Protein AF-A0A536YV91-F1 (afdb_monomer)

Structure (mmCIF, N/CA/C/O backbone):
data_AF-A0A536YV91-F1
#
_entry.id   AF-A0A536YV91-F1
#
loop_
_atom_site.group_PDB
_atom_site.id
_atom_site.type_symbol
_atom_site.label_atom_id
_atom_site.label_alt_id
_atom_site.label_comp_id
_atom_site.label_asym_id
_atom_site.label_entity_id
_atom_site.label_seq_id
_atom_site.p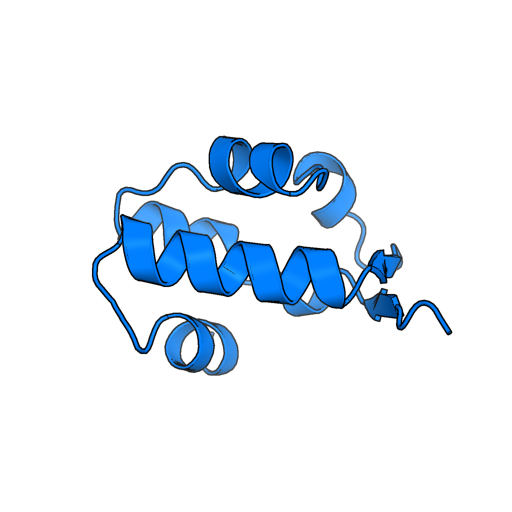dbx_PDB_ins_code
_atom_site.Cartn_x
_atom_site.Cartn_y
_atom_site.Cartn_z
_atom_site.occupancy
_atom_site.B_iso_or_equiv
_atom_site.auth_seq_id
_atom_site.auth_comp_id
_atom_site.auth_asym_id
_atom_site.auth_atom_id
_atom_site.pdbx_PDB_model_num
ATOM 1 N N . MET A 1 1 ? 11.230 6.118 -20.003 1.00 58.22 1 MET A N 1
ATOM 2 C CA . MET A 1 1 ? 12.116 5.783 -18.866 1.00 58.22 1 MET A CA 1
ATOM 3 C C . MET A 1 1 ? 11.260 5.097 -17.807 1.00 58.22 1 MET A C 1
ATOM 5 O O . MET A 1 1 ? 10.333 5.748 -17.337 1.00 58.22 1 MET A O 1
ATOM 9 N N . PRO A 1 2 ? 11.446 3.802 -17.496 1.00 68.69 2 PRO A N 1
ATOM 10 C CA . PRO A 1 2 ? 10.695 3.165 -16.418 1.00 68.69 2 PRO A CA 1
ATOM 11 C C . PRO A 1 2 ? 11.181 3.729 -15.078 1.00 68.69 2 PRO A C 1
ATOM 13 O O . PRO A 1 2 ? 12.313 3.488 -14.669 1.00 68.69 2 PRO A O 1
ATOM 16 N N . TYR A 1 3 ? 10.339 4.524 -14.417 1.00 81.94 3 TYR A N 1
ATOM 17 C CA . TYR A 1 3 ? 10.621 5.004 -13.068 1.00 81.94 3 TYR A CA 1
ATOM 18 C C . TYR A 1 3 ? 10.451 3.843 -12.093 1.00 81.94 3 TYR A C 1
ATOM 20 O O . TYR A 1 3 ? 9.410 3.183 -12.077 1.00 81.94 3 TYR A O 1
ATOM 28 N N . LEU A 1 4 ? 11.490 3.586 -11.306 1.00 83.44 4 LEU A N 1
ATOM 29 C CA . LEU A 1 4 ? 11.493 2.569 -10.266 1.00 83.44 4 LEU A CA 1
ATOM 30 C C . LEU A 1 4 ? 11.422 3.249 -8.906 1.00 83.44 4 LEU A C 1
ATOM 32 O O . LEU A 1 4 ? 12.162 4.198 -8.646 1.00 83.44 4 LEU A O 1
ATOM 36 N N . ALA A 1 5 ? 10.561 2.732 -8.043 1.00 80.19 5 ALA A N 1
ATOM 37 C CA . ALA A 1 5 ? 10.442 3.159 -6.662 1.00 80.19 5 ALA A CA 1
ATOM 38 C C . ALA A 1 5 ? 10.877 2.018 -5.729 1.00 80.19 5 ALA A C 1
ATOM 40 O O . ALA A 1 5 ? 10.873 0.850 -6.125 1.00 80.19 5 ALA A O 1
ATOM 41 N N . ARG A 1 6 ? 11.305 2.344 -4.505 1.00 81.44 6 ARG A N 1
ATOM 42 C CA . ARG A 1 6 ? 11.660 1.317 -3.510 1.00 81.44 6 ARG A CA 1
ATOM 43 C C . ARG A 1 6 ? 10.390 0.631 -3.017 1.00 81.44 6 ARG A C 1
ATOM 45 O O . ARG A 1 6 ? 9.417 1.324 -2.745 1.00 81.44 6 ARG A O 1
ATOM 52 N N . SER A 1 7 ? 10.419 -0.686 -2.837 1.00 79.75 7 SER A N 1
ATOM 53 C CA . SER A 1 7 ? 9.319 -1.468 -2.248 1.00 79.75 7 SER A CA 1
ATOM 54 C C . SER A 1 7 ? 8.875 -0.935 -0.882 1.00 79.75 7 SER A C 1
ATOM 56 O O . SER A 1 7 ? 7.699 -1.033 -0.550 1.00 79.75 7 SER A O 1
ATOM 58 N N . GLN A 1 8 ? 9.780 -0.284 -0.138 1.00 78.62 8 GLN A N 1
ATOM 59 C CA . GLN A 1 8 ? 9.507 0.361 1.154 1.00 78.62 8 GLN A CA 1
ATOM 60 C C . GLN A 1 8 ? 8.337 1.349 1.134 1.00 78.62 8 GLN A C 1
ATOM 62 O O . GLN A 1 8 ? 7.726 1.556 2.174 1.00 78.62 8 GLN A O 1
ATOM 67 N N . ILE A 1 9 ? 7.983 1.932 -0.015 1.00 75.81 9 ILE A N 1
ATOM 68 C CA . ILE A 1 9 ? 6.800 2.805 -0.127 1.00 75.81 9 ILE A CA 1
ATOM 69 C C . ILE A 1 9 ? 5.473 2.058 0.098 1.00 75.81 9 ILE A C 1
ATOM 71 O O . ILE A 1 9 ? 4.431 2.686 0.241 1.00 75.81 9 ILE A O 1
ATOM 75 N N . LEU A 1 10 ? 5.500 0.722 0.090 1.00 79.50 10 LEU A N 1
ATOM 76 C CA . LEU A 1 10 ? 4.368 -0.145 0.420 1.00 79.50 10 LEU A CA 1
ATOM 77 C C . LEU A 1 10 ? 4.424 -0.663 1.862 1.00 79.50 10 LEU A C 1
ATOM 79 O O . LEU A 1 10 ? 3.551 -1.432 2.274 1.00 79.50 10 LEU A O 1
ATOM 83 N N . THR A 1 11 ? 5.402 -0.218 2.655 1.00 81.19 11 THR A N 1
ATOM 84 C CA . THR A 1 11 ? 5.375 -0.406 4.110 1.00 81.19 11 THR A CA 1
ATOM 85 C C . THR A 1 11 ? 4.103 0.255 4.643 1.00 81.19 11 THR A C 1
ATOM 87 O O . THR A 1 11 ? 3.801 1.385 4.285 1.00 81.19 11 THR A O 1
ATOM 90 N N . GLY A 1 12 ? 3.296 -0.477 5.412 1.00 81.75 12 GLY A N 1
ATOM 91 C CA . GLY A 1 12 ? 1.993 0.015 5.888 1.00 81.75 12 GLY A CA 1
ATOM 92 C C . GLY A 1 12 ? 0.818 -0.194 4.917 1.00 81.75 12 GLY A C 1
ATOM 93 O O . GLY A 1 12 ? -0.333 -0.204 5.351 1.00 81.75 12 GLY A O 1
ATOM 94 N N . TYR A 1 13 ? 1.061 -0.506 3.635 1.00 87.62 13 TYR A N 1
ATOM 95 C CA . TYR A 1 13 ? -0.018 -0.736 2.661 1.00 87.62 13 TYR A CA 1
ATOM 96 C C . TYR A 1 13 ? -0.885 -1.940 3.027 1.00 87.62 13 TYR A C 1
ATOM 98 O O . TYR A 1 13 ? -2.108 -1.842 3.076 1.00 87.62 13 TYR A O 1
ATOM 106 N N . ALA A 1 14 ? -0.259 -3.086 3.300 1.00 87.44 14 ALA A N 1
ATOM 107 C CA . ALA A 1 14 ? -0.984 -4.310 3.623 1.00 87.44 14 ALA A CA 1
ATOM 108 C C . ALA A 1 14 ? -1.885 -4.175 4.871 1.00 87.44 14 ALA A C 1
ATOM 110 O O . ALA A 1 14 ? -3.051 -4.571 4.783 1.00 87.44 14 ALA A O 1
ATOM 111 N N . PRO A 1 15 ? -1.422 -3.632 6.019 1.00 88.88 15 PRO A N 1
ATOM 112 C CA . PRO A 1 15 ? -2.308 -3.401 7.159 1.00 88.88 15 PRO A CA 1
ATOM 113 C C . PRO A 1 15 ? -3.381 -2.338 6.875 1.00 88.88 15 PRO A C 1
ATOM 115 O O . PRO A 1 15 ? -4.535 -2.566 7.239 1.00 88.88 15 PRO A O 1
ATOM 118 N N . LEU A 1 16 ? -3.065 -1.244 6.1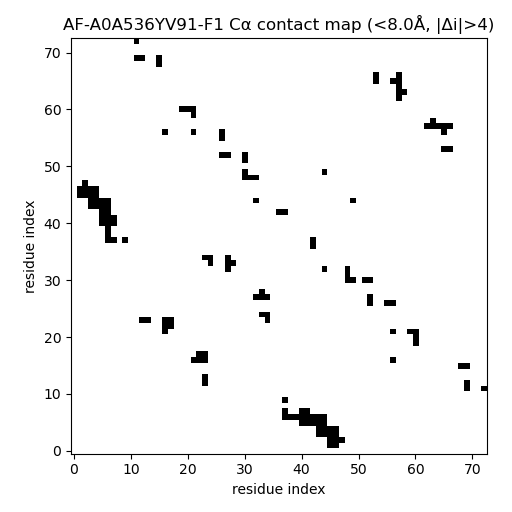67 1.00 89.00 16 LEU A N 1
ATOM 119 C CA . LEU A 1 16 ? -4.052 -0.221 5.793 1.00 89.00 16 LEU A CA 1
ATOM 120 C C . LEU A 1 16 ? -5.163 -0.799 4.905 1.00 89.00 16 LEU A C 1
ATOM 122 O O . LEU A 1 16 ? -6.345 -0.661 5.219 1.00 89.00 16 LEU A O 1
ATOM 126 N N . ALA A 1 17 ? -4.799 -1.501 3.833 1.00 89.88 17 ALA A N 1
ATOM 127 C CA . ALA A 1 17 ? -5.744 -2.141 2.925 1.00 89.88 17 ALA A CA 1
ATOM 128 C C . ALA A 1 17 ? -6.646 -3.144 3.663 1.00 89.88 17 ALA A C 1
ATOM 130 O O . ALA A 1 17 ? -7.866 -3.109 3.502 1.00 89.88 17 ALA A O 1
ATOM 131 N N . ARG A 1 18 ? -6.073 -3.981 4.541 1.00 90.12 18 ARG A N 1
ATOM 132 C CA . ARG A 1 18 ? -6.855 -4.920 5.364 1.00 90.12 18 ARG A CA 1
ATOM 133 C C . ARG A 1 18 ? -7.799 -4.203 6.329 1.00 90.12 18 ARG A C 1
ATOM 135 O O . ARG A 1 18 ? -8.922 -4.664 6.504 1.00 90.12 18 ARG A O 1
ATOM 142 N N . SER A 1 19 ? -7.389 -3.068 6.903 1.00 89.81 19 SER A N 1
ATOM 143 C CA . SER A 1 19 ? -8.255 -2.258 7.778 1.00 89.81 19 SER A CA 1
ATOM 144 C C . SER A 1 19 ? -9.489 -1.704 7.054 1.00 89.81 19 SER A C 1
ATOM 146 O O . SER A 1 19 ? -10.518 -1.473 7.680 1.00 89.81 19 SER A O 1
ATOM 148 N N . LEU A 1 20 ? -9.404 -1.547 5.729 1.00 88.06 20 LEU A N 1
ATOM 149 C CA . LEU A 1 20 ? -10.496 -1.104 4.860 1.00 88.06 20 LEU A CA 1
ATOM 150 C C . LEU A 1 20 ? -11.279 -2.269 4.233 1.00 88.06 20 LEU A C 1
ATOM 152 O O . LEU A 1 20 ? -12.109 -2.052 3.355 1.00 88.06 20 LEU A O 1
ATOM 156 N N . GLY A 1 21 ? -11.019 -3.511 4.658 1.00 89.69 21 GLY A N 1
ATOM 157 C CA . GLY A 1 21 ? -11.683 -4.703 4.126 1.00 89.69 21 GLY A CA 1
ATOM 158 C C . GLY A 1 21 ? -11.188 -5.137 2.743 1.00 89.69 21 GLY A C 1
ATOM 159 O O . GLY A 1 21 ? -11.810 -5.988 2.105 1.00 89.69 21 GLY A O 1
ATOM 160 N N . LEU A 1 22 ? -10.072 -4.582 2.266 1.00 90.88 22 LEU A N 1
ATOM 161 C CA . LEU A 1 22 ? -9.473 -4.952 0.989 1.00 90.88 22 LEU A CA 1
ATOM 162 C C . LEU A 1 22 ? -8.547 -6.162 1.128 1.00 90.88 22 LEU A C 1
ATOM 164 O O . LEU A 1 22 ? -7.971 -6.431 2.182 1.00 90.88 22 LEU A O 1
ATOM 168 N N . SER A 1 23 ? -8.365 -6.878 0.018 1.00 91.06 23 SER A N 1
ATOM 169 C CA . SER A 1 23 ? -7.371 -7.950 -0.095 1.00 91.06 23 SER A CA 1
ATOM 170 C C . SER A 1 23 ? -6.118 -7.408 -0.796 1.00 91.06 23 SER A C 1
ATOM 172 O O . SER A 1 23 ? -6.105 -7.362 -2.033 1.00 91.06 23 SER A O 1
ATOM 174 N N . PRO A 1 24 ? -5.074 -6.986 -0.055 1.00 88.00 24 PRO A N 1
ATOM 175 C CA . PRO A 1 24 ? -3.895 -6.363 -0.650 1.00 88.00 24 PRO A CA 1
ATOM 176 C C . PRO A 1 24 ? -3.178 -7.313 -1.622 1.00 88.00 24 PRO A C 1
ATOM 178 O O . PRO A 1 24 ? -2.672 -6.865 -2.646 1.00 88.00 24 PRO A O 1
ATOM 181 N N . GLU A 1 25 ? -3.206 -8.631 -1.385 1.00 88.94 25 GLU A N 1
ATOM 182 C CA . GLU A 1 25 ? -2.590 -9.628 -2.277 1.00 88.94 25 GLU A CA 1
ATOM 183 C C . GLU A 1 25 ? -3.301 -9.703 -3.626 1.00 88.94 25 GLU A C 1
ATOM 185 O O . GLU A 1 25 ? -2.661 -9.845 -4.668 1.00 88.94 25 GLU A O 1
ATOM 190 N N . ARG A 1 26 ? -4.632 -9.573 -3.617 1.00 89.94 26 ARG A N 1
ATOM 191 C CA . ARG A 1 26 ? -5.429 -9.544 -4.845 1.00 89.94 26 ARG A CA 1
ATOM 192 C C . ARG A 1 26 ? -5.147 -8.266 -5.631 1.00 89.94 26 ARG A C 1
ATOM 194 O O . ARG A 1 26 ? -4.932 -8.347 -6.834 1.00 89.94 26 ARG A O 1
ATOM 201 N N . LEU A 1 27 ? -5.125 -7.116 -4.956 1.00 90.19 27 LEU A N 1
ATOM 202 C CA . LEU A 1 27 ? -4.886 -5.816 -5.588 1.00 90.19 27 LEU A CA 1
ATOM 203 C C . LEU A 1 27 ? -3.473 -5.709 -6.169 1.00 90.19 27 LEU A C 1
ATOM 205 O O . LEU A 1 27 ? -3.324 -5.289 -7.313 1.00 90.19 27 LEU A O 1
ATOM 209 N N . ALA A 1 28 ? -2.456 -6.176 -5.441 1.00 88.75 28 ALA A N 1
ATOM 210 C CA . ALA A 1 28 ? -1.081 -6.221 -5.933 1.00 88.75 28 ALA A CA 1
ATOM 211 C C . ALA A 1 28 ? -0.960 -7.081 -7.199 1.00 88.75 28 ALA A C 1
ATOM 213 O O . ALA A 1 28 ? -0.416 -6.620 -8.203 1.00 88.75 28 ALA A O 1
ATOM 214 N N . ARG A 1 29 ? -1.557 -8.282 -7.218 1.00 88.75 29 ARG A N 1
ATOM 215 C CA . ARG A 1 29 ? -1.525 -9.135 -8.419 1.00 88.75 29 ARG A CA 1
ATOM 216 C C . ARG A 1 29 ? -2.196 -8.500 -9.633 1.00 88.75 29 ARG A C 1
ATOM 218 O O . ARG A 1 29 ? -1.734 -8.734 -10.746 1.00 88.75 29 ARG A O 1
ATOM 225 N N . LEU A 1 30 ? -3.259 -7.711 -9.446 1.00 89.62 30 LEU A N 1
ATOM 226 C CA . LEU A 1 30 ? -3.950 -7.039 -10.557 1.00 89.62 30 LEU A CA 1
ATOM 227 C C . LEU A 1 30 ? -3.046 -6.056 -11.307 1.00 89.62 30 LEU A C 1
ATOM 229 O O . LEU A 1 30 ? -3.235 -5.861 -12.503 1.00 89.62 30 LEU A O 1
ATOM 233 N N . VAL A 1 31 ? -2.061 -5.478 -10.620 1.00 89.12 31 VAL A N 1
ATOM 234 C CA . VAL A 1 31 ? -1.077 -4.553 -11.204 1.00 89.12 31 VAL A CA 1
ATOM 235 C C . VAL A 1 31 ? 0.271 -5.227 -11.493 1.00 89.12 31 VAL A C 1
ATOM 237 O O . VAL A 1 31 ? 1.256 -4.555 -11.795 1.00 89.12 31 VAL A O 1
ATOM 240 N N . GLY A 1 32 ? 0.336 -6.560 -11.391 1.00 86.94 32 GLY A N 1
ATOM 241 C CA . GLY A 1 32 ? 1.556 -7.338 -11.619 1.00 86.94 32 GLY A CA 1
ATOM 242 C C . GLY A 1 32 ? 2.602 -7.221 -10.505 1.00 86.94 32 GLY A C 1
ATOM 243 O O . GLY A 1 32 ? 3.772 -7.512 -10.741 1.00 86.94 32 GLY A O 1
ATOM 244 N N . LEU A 1 33 ? 2.201 -6.788 -9.307 1.00 85.38 33 LEU A N 1
ATOM 245 C CA . LEU A 1 33 ? 3.045 -6.772 -8.116 1.00 85.38 33 LEU A CA 1
ATOM 246 C C . LEU A 1 33 ? 2.803 -8.023 -7.270 1.00 85.38 33 LEU A C 1
ATOM 248 O O . LEU A 1 33 ? 1.684 -8.524 -7.156 1.00 85.38 33 LEU A O 1
ATOM 252 N N . ASP A 1 34 ? 3.862 -8.500 -6.628 1.00 81.50 34 ASP A N 1
ATOM 253 C CA . ASP A 1 34 ? 3.794 -9.617 -5.698 1.00 81.50 34 ASP A CA 1
ATOM 254 C C . ASP A 1 34 ? 4.097 -9.113 -4.281 1.00 81.50 34 ASP A C 1
ATOM 256 O O . ASP A 1 34 ? 5.184 -8.618 -4.004 1.00 81.50 34 ASP A O 1
ATOM 260 N N . LEU A 1 35 ? 3.129 -9.188 -3.362 1.00 74.06 35 LEU A N 1
ATOM 261 C CA . LEU A 1 35 ? 3.349 -8.718 -1.985 1.00 74.06 35 LEU A CA 1
ATOM 262 C C . LEU A 1 35 ? 4.357 -9.556 -1.206 1.00 74.06 35 LEU A C 1
ATOM 264 O O . LEU A 1 35 ? 4.915 -9.056 -0.232 1.00 74.06 35 LEU A O 1
ATOM 268 N N . SER A 1 36 ? 4.619 -10.797 -1.612 1.00 72.81 36 SER A N 1
ATOM 269 C CA . SER A 1 36 ? 5.654 -11.611 -0.981 1.00 72.81 36 SER A CA 1
ATOM 270 C C . SER A 1 36 ? 7.052 -11.085 -1.315 1.00 72.81 36 SER A C 1
ATOM 272 O O . SER A 1 36 ? 7.940 -11.192 -0.473 1.00 72.81 36 SER A O 1
ATOM 274 N N . THR A 1 37 ? 7.241 -10.436 -2.472 1.00 65.25 37 THR A N 1
ATOM 275 C CA . THR A 1 37 ? 8.499 -9.739 -2.806 1.00 65.25 37 THR A CA 1
ATOM 276 C C . THR A 1 37 ? 8.598 -8.353 -2.168 1.00 65.25 37 THR A C 1
ATOM 278 O O . THR A 1 37 ? 9.692 -7.826 -2.014 1.00 65.25 37 THR A O 1
ATOM 281 N N . LEU A 1 38 ? 7.481 -7.778 -1.715 1.00 64.81 38 LEU A N 1
ATOM 282 C CA . LEU A 1 38 ? 7.458 -6.495 -1.002 1.00 64.81 38 LEU A CA 1
ATOM 283 C C . LEU A 1 38 ? 7.927 -6.589 0.456 1.00 64.81 38 LEU A C 1
ATOM 285 O O . LEU A 1 38 ? 8.202 -5.562 1.070 1.00 64.81 38 LEU A O 1
ATOM 289 N N . ASN A 1 39 ? 8.073 -7.803 0.993 1.00 64.00 39 ASN A N 1
ATOM 290 C CA . ASN A 1 39 ? 8.745 -8.030 2.274 1.00 64.00 39 ASN A CA 1
ATOM 291 C C . ASN A 1 39 ? 10.270 -7.824 2.175 1.00 64.00 39 ASN A C 1
ATOM 293 O O . ASN A 1 39 ? 10.953 -7.712 3.191 1.00 64.00 39 ASN A O 1
ATOM 297 N N . ASP A 1 40 ? 10.796 -7.767 0.949 1.00 67.12 40 ASP A N 1
ATOM 298 C CA . ASP A 1 40 ? 12.172 -7.405 0.660 1.00 67.12 40 ASP A CA 1
ATOM 299 C C . ASP A 1 40 ? 12.266 -5.885 0.444 1.00 67.12 40 ASP A C 1
ATOM 301 O O . ASP A 1 40 ? 11.827 -5.333 -0.569 1.00 67.12 40 ASP A O 1
ATOM 305 N N . LEU A 1 41 ? 12.803 -5.186 1.447 1.00 62.06 41 LEU A N 1
ATOM 306 C CA . LEU A 1 41 ? 12.880 -3.720 1.501 1.00 62.06 41 LEU A CA 1
ATOM 307 C C . LEU A 1 41 ? 13.896 -3.115 0.508 1.00 62.06 41 LEU A C 1
ATOM 309 O O . LEU A 1 41 ? 13.962 -1.888 0.396 1.00 62.06 41 LEU A O 1
ATOM 313 N N . ASP A 1 42 ? 14.692 -3.935 -0.186 1.00 65.94 42 ASP A N 1
ATOM 314 C CA . ASP A 1 42 ? 15.666 -3.488 -1.195 1.00 65.94 42 ASP A CA 1
ATOM 315 C C . ASP A 1 42 ? 15.118 -3.613 -2.629 1.00 65.94 42 ASP A C 1
ATOM 317 O O . ASP A 1 42 ? 15.559 -2.928 -3.559 1.00 65.94 42 ASP A 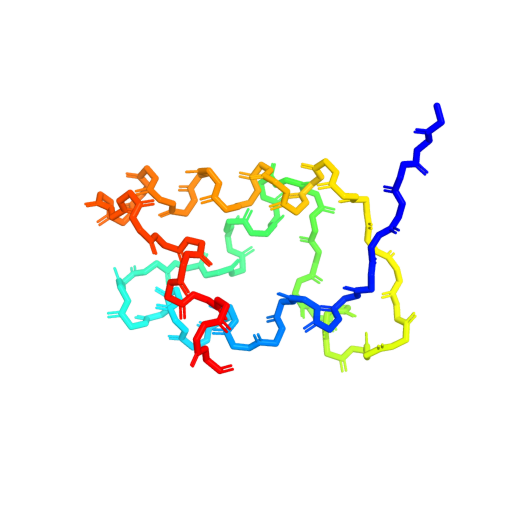O 1
ATOM 321 N N . SER A 1 43 ? 14.077 -4.429 -2.803 1.00 77.12 43 SER A N 1
ATOM 322 C CA . SER A 1 43 ? 13.423 -4.646 -4.086 1.00 77.12 43 SER A CA 1
ATOM 323 C C . SER A 1 43 ? 12.845 -3.356 -4.677 1.00 77.12 43 SER A C 1
ATOM 325 O O . SER A 1 43 ? 12.246 -2.513 -4.005 1.00 77.12 43 SER A O 1
ATOM 327 N N . ARG A 1 44 ? 13.020 -3.184 -5.990 1.00 82.25 44 ARG A N 1
ATOM 328 C CA . ARG A 1 44 ? 12.484 -2.038 -6.730 1.00 82.25 44 ARG A CA 1
ATOM 329 C C . ARG A 1 44 ? 11.257 -2.439 -7.523 1.00 82.25 44 ARG A C 1
ATOM 331 O O . ARG A 1 44 ? 11.285 -3.424 -8.255 1.00 82.25 44 ARG A O 1
ATOM 338 N N . ILE A 1 45 ? 10.215 -1.623 -7.436 1.00 85.12 45 ILE A N 1
ATOM 339 C CA . ILE A 1 45 ? 8.971 -1.822 -8.173 1.00 85.12 45 ILE A CA 1
ATOM 340 C C . ILE A 1 45 ? 8.762 -0.723 -9.215 1.00 85.12 45 ILE A C 1
ATOM 342 O O . ILE A 1 45 ? 9.215 0.410 -9.021 1.00 85.12 45 ILE A O 1
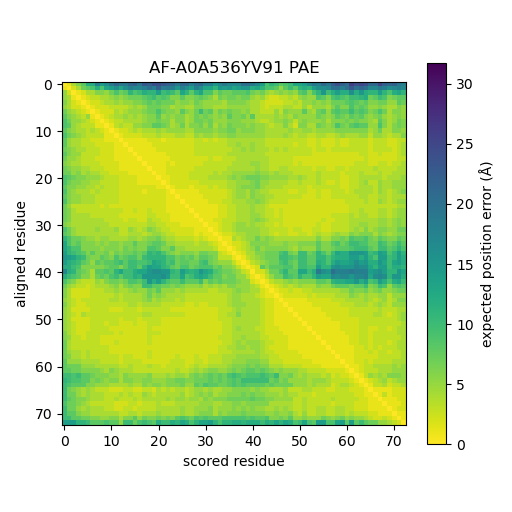ATOM 346 N N . PRO A 1 46 ? 8.062 -1.012 -10.322 1.00 87.44 46 PRO A N 1
ATOM 347 C CA . PRO A 1 46 ? 7.650 0.022 -11.259 1.00 87.44 46 PRO A CA 1
ATOM 348 C C . PRO A 1 46 ? 6.758 1.054 -10.560 1.00 87.44 46 PRO A C 1
ATOM 350 O O . PRO A 1 46 ? 5.703 0.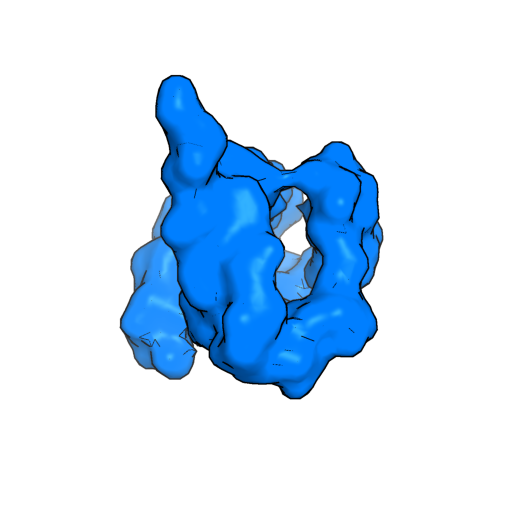710 -10.029 1.00 87.44 46 PRO A O 1
ATOM 353 N N . ALA A 1 47 ? 7.133 2.333 -10.617 1.00 85.81 47 ALA A N 1
ATOM 354 C CA . ALA A 1 47 ? 6.356 3.422 -10.019 1.00 85.81 47 ALA A CA 1
ATOM 355 C C . ALA A 1 47 ? 4.930 3.498 -10.593 1.00 85.81 47 ALA A C 1
ATOM 357 O O . ALA A 1 47 ? 3.990 3.844 -9.887 1.00 85.81 47 ALA A O 1
ATOM 358 N N . ARG A 1 48 ? 4.753 3.099 -11.860 1.00 88.25 48 ARG A N 1
ATOM 359 C CA . ARG A 1 48 ? 3.432 2.981 -12.488 1.00 88.25 48 ARG A CA 1
ATOM 360 C C . ARG A 1 48 ?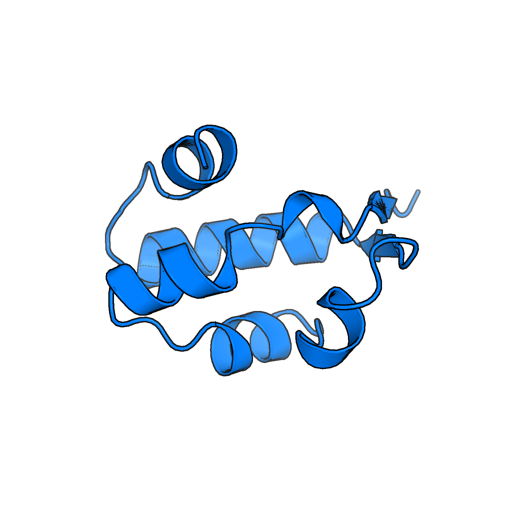 2.557 1.923 -11.813 1.00 88.25 48 ARG A C 1
ATOM 362 O O . ARG A 1 48 ? 1.392 2.192 -11.562 1.00 88.25 48 ARG A O 1
ATOM 369 N N . ALA A 1 49 ? 3.116 0.749 -11.515 1.00 88.31 49 ALA A N 1
ATOM 370 C CA . ALA A 1 49 ? 2.375 -0.320 -10.847 1.00 88.31 49 ALA A CA 1
ATOM 371 C C . ALA A 1 49 ? 1.985 0.093 -9.421 1.00 88.31 49 ALA A C 1
ATOM 373 O O . ALA A 1 49 ? 0.894 -0.225 -8.964 1.00 88.31 49 ALA A O 1
ATOM 374 N N . PHE A 1 50 ? 2.844 0.863 -8.745 1.00 86.62 50 PHE A N 1
ATOM 375 C CA . PHE A 1 50 ? 2.517 1.471 -7.457 1.00 86.62 50 PHE A CA 1
ATOM 376 C C . PHE A 1 50 ? 1.365 2.483 -7.552 1.00 86.62 50 PHE A C 1
ATOM 378 O O . PHE A 1 50 ? 0.414 2.387 -6.783 1.00 86.62 50 PHE A O 1
ATOM 385 N N . ALA A 1 51 ? 1.413 3.420 -8.503 1.00 88.69 51 ALA A N 1
ATOM 386 C CA . ALA A 1 51 ? 0.335 4.394 -8.693 1.00 88.69 51 ALA A CA 1
ATOM 387 C C . ALA A 1 51 ? -1.005 3.705 -9.004 1.00 88.69 51 ALA A C 1
ATOM 389 O O . ALA A 1 51 ? -2.013 4.002 -8.369 1.00 88.69 51 ALA A O 1
ATOM 390 N N . GLU A 1 52 ? -0.994 2.719 -9.906 1.00 91.31 52 GLU A N 1
ATOM 391 C CA . GLU A 1 52 ? -2.190 1.944 -10.250 1.00 91.31 52 GLU A CA 1
ATOM 392 C C . GLU A 1 52 ? -2.711 1.123 -9.058 1.00 91.31 52 GLU A C 1
ATOM 394 O O . GLU A 1 52 ? -3.920 0.967 -8.887 1.00 91.31 52 GLU A O 1
ATOM 399 N N . LEU A 1 53 ? -1.817 0.629 -8.190 1.00 90.44 53 LEU A N 1
ATOM 400 C CA . LEU A 1 53 ? -2.211 -0.057 -6.960 1.00 90.44 53 LEU A CA 1
ATOM 401 C C . LEU A 1 53 ? -2.977 0.877 -6.021 1.00 90.44 53 LEU A C 1
ATOM 403 O O . LEU A 1 53 ? -4.001 0.470 -5.470 1.00 90.44 53 LEU A O 1
ATOM 407 N N . LEU A 1 54 ? -2.488 2.105 -5.826 1.00 89.19 54 LEU A N 1
ATOM 408 C CA . LEU A 1 54 ? -3.142 3.093 -4.966 1.00 89.19 54 LEU A CA 1
ATOM 409 C C . LEU A 1 54 ? -4.502 3.505 -5.516 1.00 89.19 54 LEU A C 1
ATOM 411 O O . LEU A 1 54 ? -5.466 3.524 -4.758 1.00 89.19 54 LEU A O 1
ATOM 415 N N . GLU A 1 55 ? -4.588 3.764 -6.818 1.00 90.94 55 GLU A N 1
ATOM 416 C CA . GLU A 1 55 ? -5.825 4.181 -7.482 1.00 90.94 55 GLU A CA 1
ATOM 417 C C . GLU A 1 55 ? -6.909 3.103 -7.345 1.00 90.94 55 GLU A C 1
ATOM 419 O O . GLU A 1 55 ? -7.974 3.353 -6.781 1.00 90.94 55 GLU A O 1
ATOM 424 N N . ARG A 1 56 ? -6.575 1.846 -7.671 1.00 91.50 56 ARG A N 1
ATOM 425 C CA . ARG A 1 56 ? -7.491 0.709 -7.484 1.00 91.50 56 ARG A CA 1
ATOM 426 C C . ARG A 1 56 ? -7.866 0.482 -6.022 1.00 91.50 56 ARG A C 1
ATOM 428 O O . ARG A 1 56 ? -8.975 0.037 -5.735 1.00 91.50 56 ARG A O 1
ATOM 435 N N . SER A 1 57 ? -6.943 0.733 -5.092 1.00 90.31 57 SER A N 1
ATOM 436 C CA . SER A 1 57 ? -7.220 0.602 -3.655 1.00 90.31 57 SER A CA 1
ATOM 437 C C . SER A 1 57 ? -8.183 1.687 -3.178 1.00 90.31 57 SER A C 1
ATOM 439 O O . SER A 1 57 ? -9.109 1.379 -2.432 1.00 90.31 57 SER A O 1
ATOM 441 N N . ALA A 1 58 ? -8.010 2.926 -3.642 1.00 90.88 58 ALA A N 1
ATOM 442 C CA . ALA A 1 58 ? -8.905 4.039 -3.349 1.00 90.88 58 ALA A CA 1
ATOM 443 C C . ALA A 1 58 ? -10.317 3.778 -3.893 1.00 90.88 58 ALA A C 1
ATOM 445 O O . ALA A 1 58 ? -11.294 3.891 -3.150 1.00 90.88 58 ALA A O 1
ATOM 446 N N . GLU A 1 59 ? -10.422 3.329 -5.148 1.00 90.88 59 GLU A N 1
ATOM 447 C CA . GLU A 1 59 ? -11.695 2.960 -5.777 1.00 90.88 59 GLU A CA 1
ATOM 448 C C . GLU A 1 59 ? -12.384 1.802 -5.041 1.00 90.88 59 GLU A C 1
ATOM 450 O O . GLU A 1 59 ? -13.574 1.875 -4.726 1.00 90.88 59 GLU A O 1
ATOM 455 N N . ALA A 1 60 ? -11.637 0.739 -4.720 1.00 90.06 60 ALA A N 1
ATOM 456 C CA . ALA A 1 60 ? -12.187 -0.439 -4.056 1.00 90.06 60 ALA A CA 1
ATOM 457 C C . ALA A 1 60 ? -12.613 -0.156 -2.607 1.00 90.06 60 ALA A C 1
ATOM 459 O O . ALA A 1 60 ? -13.630 -0.687 -2.158 1.00 90.06 60 ALA A O 1
ATOM 460 N N . ALA A 1 61 ? -11.861 0.675 -1.876 1.00 87.06 61 ALA A N 1
ATOM 461 C CA . ALA A 1 61 ? -12.220 1.090 -0.519 1.00 87.06 61 ALA A CA 1
ATOM 462 C C . ALA A 1 61 ? -13.280 2.200 -0.490 1.00 87.06 61 ALA A C 1
ATOM 464 O O . ALA A 1 61 ? -13.845 2.450 0.573 1.00 87.06 61 ALA A O 1
ATOM 465 N N . LYS A 1 62 ? -13.542 2.874 -1.622 1.00 87.75 62 LYS A N 1
ATOM 466 C CA . LYS A 1 62 ? -14.266 4.157 -1.683 1.00 87.75 62 LYS A CA 1
ATOM 467 C C . LYS A 1 62 ? -13.655 5.212 -0.750 1.00 87.75 62 LYS A C 1
ATOM 469 O O . LYS A 1 62 ? -14.371 5.928 -0.056 1.00 87.75 62 LYS A O 1
ATOM 474 N N . VAL A 1 63 ? -12.323 5.264 -0.712 1.00 87.00 63 VAL A N 1
ATOM 475 C CA . VAL A 1 63 ? -11.542 6.202 0.106 1.00 87.00 63 VAL A CA 1
ATOM 476 C C . VAL A 1 63 ? -10.558 6.919 -0.808 1.00 87.00 63 VAL A C 1
ATOM 478 O O . VAL A 1 63 ? -9.518 6.364 -1.151 1.00 87.00 63 VAL A O 1
ATOM 481 N N . GLU A 1 64 ? -10.877 8.151 -1.193 1.00 83.25 64 GLU A N 1
ATOM 482 C CA . GLU A 1 64 ? -10.017 8.970 -2.060 1.00 83.25 64 GLU A CA 1
ATOM 483 C C . GLU A 1 64 ? -8.680 9.314 -1.375 1.00 83.25 64 GLU A C 1
ATOM 485 O O . GLU A 1 64 ?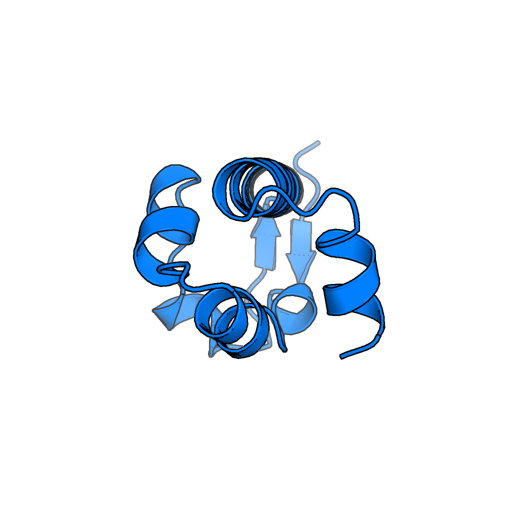 -7.629 9.300 -2.013 1.00 83.25 64 GLU A O 1
ATOM 490 N N . ASP A 1 65 ? -8.679 9.476 -0.048 1.00 85.81 65 ASP A N 1
ATOM 491 C CA . ASP A 1 65 ? -7.484 9.790 0.750 1.00 85.81 65 ASP A CA 1
ATOM 492 C C . ASP A 1 65 ? -6.592 8.573 1.064 1.00 85.81 65 ASP A C 1
ATOM 494 O O . ASP A 1 65 ? -5.742 8.627 1.956 1.00 85.81 65 ASP A O 1
ATOM 498 N N . PHE A 1 66 ? -6.763 7.444 0.368 1.00 86.25 66 PHE A N 1
ATOM 499 C CA . PHE A 1 66 ? -6.010 6.215 0.653 1.00 86.25 66 PHE A CA 1
ATOM 500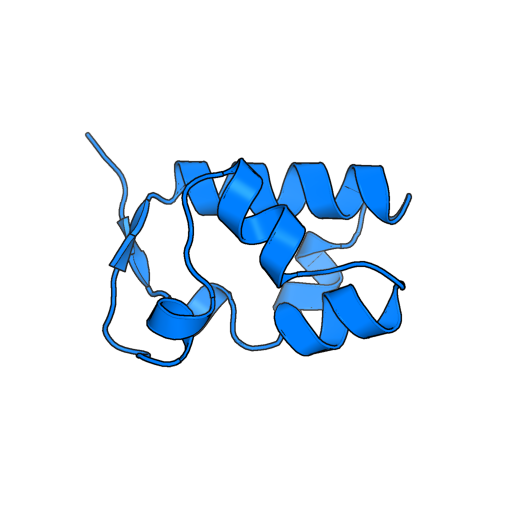 C C . PHE A 1 66 ? -4.490 6.441 0.590 1.00 86.25 66 PHE A C 1
ATOM 502 O O . PHE A 1 66 ? -3.755 5.983 1.466 1.00 86.25 66 PHE A O 1
ATOM 509 N N . GLY A 1 67 ? -4.019 7.181 -0.419 1.00 83.31 67 GLY A N 1
ATOM 510 C CA . GLY A 1 67 ? -2.599 7.507 -0.574 1.00 83.31 67 GLY A CA 1
ATOM 511 C C . GLY A 1 67 ? -2.056 8.396 0.548 1.00 83.31 67 GLY A C 1
ATOM 512 O O . GLY A 1 67 ? -0.921 8.204 0.979 1.00 83.31 67 GLY A O 1
ATOM 513 N N . LEU A 1 68 ? -2.874 9.318 1.066 1.00 85.06 68 LEU A N 1
ATOM 514 C CA . LEU A 1 68 ? -2.502 10.172 2.195 1.00 85.06 68 LEU A CA 1
ATOM 515 C C . LEU A 1 68 ? -2.379 9.348 3.480 1.00 85.06 68 LEU A C 1
ATOM 517 O O . LEU A 1 68 ? -1.358 9.408 4.155 1.00 85.06 68 LEU A O 1
ATOM 521 N N . ARG A 1 69 ? -3.365 8.486 3.750 1.00 84.69 69 ARG A N 1
ATOM 522 C CA . ARG A 1 69 ? -3.348 7.581 4.910 1.00 84.69 69 ARG A CA 1
ATO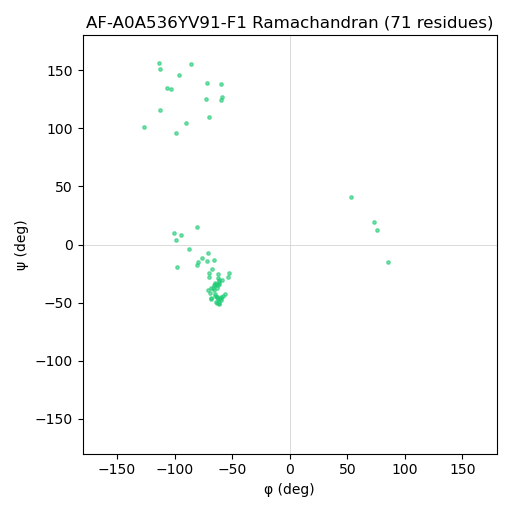M 523 C C . ARG A 1 69 ? -2.176 6.604 4.889 1.00 84.69 69 ARG A C 1
ATOM 525 O O . ARG A 1 69 ? -1.710 6.199 5.947 1.00 84.69 69 ARG A O 1
ATOM 532 N N . LEU A 1 70 ? -1.719 6.208 3.701 1.00 85.62 70 LEU A N 1
ATOM 533 C CA . LEU A 1 70 ? -0.512 5.398 3.556 1.00 85.62 70 LEU A CA 1
ATOM 534 C C . LEU A 1 70 ? 0.752 6.204 3.876 1.00 85.62 70 LEU A C 1
ATOM 536 O O . LEU A 1 70 ? 1.662 5.668 4.495 1.00 85.62 70 LEU A O 1
ATOM 540 N N . ALA A 1 71 ? 0.810 7.474 3.470 1.00 83.88 71 ALA A N 1
ATOM 541 C CA . ALA A 1 71 ? 1.947 8.351 3.743 1.00 83.88 71 ALA A CA 1
ATOM 542 C C . ALA A 1 71 ? 2.073 8.745 5.227 1.00 83.88 71 ALA A C 1
ATOM 544 O O . ALA A 1 71 ? 3.169 9.075 5.672 1.00 83.88 71 ALA A O 1
ATOM 545 N N . GLU A 1 72 ? 0.971 8.710 5.980 1.00 82.44 72 GLU A N 1
ATOM 546 C CA . GLU A 1 72 ? 0.937 8.961 7.428 1.00 82.44 72 GLU A CA 1
ATOM 547 C C . GLU A 1 72 ? 1.202 7.708 8.291 1.00 82.44 72 GLU A C 1
ATOM 549 O O . GLU A 1 72 ? 1.237 7.821 9.519 1.00 82.44 72 GLU A O 1
ATOM 554 N N . SER A 1 73 ? 1.356 6.524 7.676 1.00 69.50 73 SER A N 1
ATOM 555 C CA . SER A 1 73 ? 1.513 5.233 8.369 1.00 69.50 73 SER A CA 1
ATOM 556 C C . SER A 1 73 ? 2.949 4.887 8.762 1.00 69.50 73 SER A C 1
ATOM 558 O O . SER A 1 73 ? 3.913 5.383 8.142 1.00 69.50 73 SER A O 1
#

Solvent-accessible surface area (backbone atoms only — not comparable to full-atom values): 4163 Å² total; per-residue (Å²): 132,90,54,70,35,58,25,54,80,51,55,52,41,56,64,52,32,44,75,60,74,43,60,46,63,61,49,29,47,75,50,75,41,58,62,80,57,46,74,37,65,82,41,70,39,53,41,64,39,54,52,53,38,46,52,54,48,16,65,74,56,72,33,85,58,46,65,57,59,40,71,75,91

Sequence (73 aa):
MPYLARSQILTGYAPLARSLGLSPERLARLVGLDLSTLNDLDSRIPARAFAELLERSAEAAKVEDFGLRLAES

Mean predicted aligned error: 4.75 Å

Secondary structure (DSSP, 8-state):
---EEEGGGGTTHHHHHHHTT--HHHHHHHTT--TTGGG-TT-EEEHHHHHHHHHHHHHHHT-TTHHHHHHT-

Radius of gyration: 11.21 Å; Cα contacts (8 Å, |Δi|>4): 78; chains: 1; bounding box: 30×22×27 Å

pLDDT: mean 83.46, std 8.14, range [58.22, 91.5]

Foldseek 3Di:
DQDKDFLCLCVQVCVLLVVLVHDLQVLCVVLPHHVVCSVPRRDIDGVVSVVSSQVVSCVVSVNPCSSVVSVVD

Nearest PDB structures (foldseek):
  8rcw-assembly2_B  TM=9.444E-01  e=1.008E-03  Mycobacterium tuberculosis H37Rv
  7t5u-assembly1_A  TM=5.063E-01  e=1.530E-01  Escherichia coli
  7nrd-assembly1_Sh  TM=5.593E-01  e=2.866E-01  Saccharomyces cerevisiae S288C
  4f8d-assembly1_A  TM=4.886E-01  e=3.052E-01  Enterobacter sp. RFL1396
  3gbf-assembly1_A-2  TM=4.228E-01  e=1.141E+00  Streptomyces viridochromogenes